Protein AF-A0A7S3PSF2-F1 (afdb_monomer_lite)

Sequence (111 aa):
MSGPARTLSRHVTADGRNSLKSHLFGARQEPIARTWAAKILKKETYPLIALMGGAVGLVGWFSMRHLTTSPDVQINKLQRSKTIRNNHKEGEAWVKSRDSLKNMASYGKAK

Foldseek 3Di:
DDDDDDDDPADQDPVRDPPPCCVVVNDPDPPPVVVCCVVCVDPVCVVVCCVVVVVVVVVVVVVVCCQVLPPVHDPDPVQVPDPDDPDPPSVVVSVCVVCVVVCVVVVVVPD

Structure (mmCIF, N/CA/C/O backbone):
data_AF-A0A7S3PSF2-F1
#
_entry.id   AF-A0A7S3PSF2-F1
#
loop_
_atom_site.group_PDB
_atom_site.id
_atom_site.type_symbol
_atom_site.label_atom_id
_atom_site.label_alt_id
_atom_site.label_comp_id
_atom_site.label_asym_id
_atom_site.label_entity_id
_atom_site.label_seq_id
_atom_site.pdbx_PDB_ins_code
_atom_site.Cartn_x
_atom_site.Cartn_y
_atom_site.Cartn_z
_atom_site.occupancy
_atom_site.B_iso_or_equiv
_atom_site.auth_seq_id
_atom_site.auth_comp_id
_atom_site.auth_asym_id
_atom_site.auth_atom_id
_atom_site.pdbx_PDB_model_num
ATOM 1 N N . MET A 1 1 ? -34.979 39.873 54.720 1.00 45.22 1 MET A N 1
ATOM 2 C CA . MET A 1 1 ? -35.795 38.932 53.921 1.00 45.22 1 MET A CA 1
ATOM 3 C C . MET A 1 1 ? -34.949 38.466 52.743 1.00 45.22 1 MET A C 1
ATOM 5 O O . MET A 1 1 ? -34.646 39.277 51.881 1.00 45.22 1 MET A O 1
ATOM 9 N N . SER A 1 2 ? -34.468 37.219 52.766 1.00 51.94 2 SER A N 1
ATOM 10 C CA . SER A 1 2 ? -33.663 36.621 51.687 1.00 51.94 2 SER A CA 1
ATOM 11 C C . SER A 1 2 ? -34.611 35.984 50.666 1.00 51.94 2 SER A C 1
ATOM 13 O O . SER A 1 2 ? -35.455 35.179 51.055 1.00 51.94 2 SER A O 1
ATOM 15 N N . GLY A 1 3 ? -34.547 36.396 49.398 1.00 59.84 3 GLY A N 1
ATOM 16 C CA . GLY A 1 3 ? -35.403 35.848 48.338 1.00 59.84 3 GLY A CA 1
ATOM 17 C C . GLY A 1 3 ? -35.026 34.405 47.961 1.00 59.84 3 GLY A C 1
ATOM 18 O O . GLY A 1 3 ? -33.893 33.990 48.208 1.00 59.84 3 GLY A O 1
ATOM 19 N N . PRO A 1 4 ? -35.942 33.624 47.355 1.00 58.91 4 PRO A N 1
ATOM 20 C CA . PRO A 1 4 ? -35.670 32.234 46.998 1.00 58.91 4 PRO A CA 1
ATOM 21 C C . PRO A 1 4 ? -34.575 32.127 45.926 1.00 58.91 4 PRO A C 1
ATOM 23 O O . PRO A 1 4 ? -34.522 32.916 44.977 1.00 58.91 4 PRO A O 1
ATOM 26 N N . ALA A 1 5 ? -33.699 31.130 46.082 1.00 62.31 5 ALA A N 1
ATOM 27 C CA . ALA A 1 5 ? -32.618 30.840 45.148 1.00 62.31 5 ALA A CA 1
ATOM 28 C C . ALA A 1 5 ? -33.187 30.532 43.753 1.00 62.31 5 ALA A C 1
ATOM 30 O O . ALA A 1 5 ? -33.998 29.622 43.582 1.00 62.31 5 ALA A O 1
ATOM 31 N N . ARG A 1 6 ? -32.773 31.305 42.743 1.00 57.09 6 ARG A N 1
ATOM 32 C CA . ARG A 1 6 ? -33.206 31.107 41.354 1.00 57.09 6 ARG A CA 1
ATOM 33 C C . ARG A 1 6 ? -32.662 29.776 40.834 1.00 57.09 6 ARG A C 1
ATOM 35 O O . ARG A 1 6 ? -31.449 29.593 40.762 1.00 57.09 6 ARG A O 1
ATOM 42 N N . THR A 1 7 ? -33.550 28.871 40.436 1.00 55.88 7 THR A N 1
ATOM 43 C CA . THR A 1 7 ? -33.195 27.617 39.764 1.00 55.88 7 THR A CA 1
ATOM 44 C C . THR A 1 7 ? -32.475 27.924 38.448 1.00 55.88 7 THR A C 1
ATOM 46 O O . THR A 1 7 ? -33.017 28.597 37.570 1.00 55.88 7 THR A O 1
ATOM 49 N N . LEU A 1 8 ? -31.229 27.465 38.311 1.00 56.47 8 LEU A N 1
ATOM 50 C CA . LEU A 1 8 ? -30.416 27.670 37.111 1.00 56.47 8 LEU A CA 1
ATOM 51 C C . LEU A 1 8 ? -30.970 26.823 35.955 1.00 56.47 8 LEU A C 1
ATOM 53 O O . LEU A 1 8 ? -30.815 25.609 35.935 1.00 56.47 8 LEU A O 1
ATOM 57 N N . SER A 1 9 ? -31.571 27.468 34.954 1.00 56.16 9 SER A N 1
ATOM 58 C CA . SER A 1 9 ? -32.121 26.830 33.744 1.00 56.16 9 SER A CA 1
ATOM 59 C C . SER A 1 9 ? -31.066 26.308 32.757 1.00 56.16 9 SER A C 1
ATOM 61 O O . SER A 1 9 ? -31.382 25.984 31.615 1.00 56.16 9 SER A O 1
ATOM 63 N N . ARG A 1 10 ? -29.788 26.283 33.150 1.00 51.78 10 ARG A N 1
ATOM 64 C CA . ARG A 1 10 ? -28.657 26.069 32.245 1.00 51.78 10 ARG A CA 1
ATOM 65 C C . ARG A 1 10 ? -27.738 25.024 32.851 1.00 51.78 10 ARG A C 1
ATOM 67 O O . ARG A 1 10 ? -27.164 25.252 33.911 1.00 51.78 10 ARG A O 1
ATOM 74 N N . HIS A 1 11 ? -27.613 23.888 32.172 1.00 55.31 11 HIS A N 1
ATOM 75 C CA . HIS A 1 11 ? -26.658 22.842 32.516 1.00 55.31 11 HIS A CA 1
ATOM 76 C C . HIS A 1 11 ? -25.241 23.405 32.308 1.00 55.31 11 HIS A C 1
ATOM 78 O O . HIS A 1 11 ? -24.723 23.437 31.192 1.00 55.31 11 HIS A O 1
ATOM 84 N N . VAL A 1 12 ? -24.639 23.931 33.374 1.00 56.91 12 VAL A N 1
ATOM 85 C CA . VAL A 1 12 ? -23.258 24.417 33.358 1.00 56.91 12 VAL A CA 1
ATOM 86 C C . VAL A 1 12 ? -22.354 23.190 33.235 1.00 56.91 12 VAL A C 1
ATOM 88 O O . VAL A 1 12 ? -22.389 22.295 34.075 1.00 56.91 12 VAL A O 1
ATOM 91 N N . THR A 1 13 ? -21.591 23.102 32.145 1.00 62.41 13 THR A N 1
ATOM 92 C CA . THR A 1 13 ? -20.561 22.059 31.984 1.00 62.41 13 THR A CA 1
ATOM 93 C C . THR A 1 13 ? -19.445 22.292 33.011 1.00 62.41 13 THR A C 1
ATOM 95 O O . THR A 1 13 ? -19.244 23.433 33.421 1.00 62.41 13 THR A O 1
ATOM 98 N N . ALA A 1 14 ? -18.720 21.243 33.421 1.00 58.56 14 ALA A N 1
ATOM 99 C CA . ALA A 1 14 ? -17.726 21.267 34.509 1.00 58.56 14 ALA A CA 1
ATOM 100 C C . ALA A 1 14 ? -16.676 22.404 34.432 1.00 58.56 14 ALA A C 1
ATOM 102 O O . ALA A 1 14 ? -16.155 22.821 35.460 1.00 58.56 14 ALA A O 1
ATOM 103 N N . ASP A 1 15 ? -16.435 22.962 33.242 1.00 60.44 15 ASP A N 1
ATOM 104 C CA . ASP A 1 15 ? -15.528 24.093 32.999 1.00 60.44 15 ASP A CA 1
ATOM 105 C C . ASP A 1 15 ? -16.155 25.491 33.213 1.00 60.44 15 ASP A C 1
ATOM 107 O O . ASP A 1 15 ? -15.561 26.512 32.864 1.00 60.44 15 ASP A O 1
ATOM 111 N N . GLY A 1 16 ? -17.387 25.586 33.721 1.00 62.22 16 GLY A N 1
ATOM 112 C CA . GLY A 1 16 ? -18.024 26.858 34.097 1.00 62.22 16 GLY A CA 1
ATOM 113 C C . GLY A 1 16 ? -18.437 27.776 32.936 1.00 62.22 16 GLY A C 1
ATOM 114 O O . GLY A 1 16 ? -18.998 28.848 33.164 1.00 62.22 16 GLY A O 1
ATOM 115 N N . ARG A 1 17 ? -18.203 27.386 31.676 1.00 58.09 17 ARG A N 1
ATOM 116 C CA . ARG A 1 17 ? -18.564 28.173 30.487 1.00 58.09 17 ARG A CA 1
ATOM 117 C C . ARG A 1 17 ? -19.794 27.591 29.794 1.00 58.09 17 ARG A C 1
ATOM 119 O O . ARG A 1 17 ? -19.763 26.476 29.281 1.00 58.09 17 ARG A O 1
ATOM 126 N N . ASN A 1 18 ? -20.858 28.392 29.701 1.00 55.72 18 ASN A N 1
ATOM 127 C CA . ASN A 1 18 ? -22.012 28.120 28.838 1.00 55.72 18 ASN A CA 1
ATOM 128 C C . ASN A 1 18 ? -21.604 28.298 27.368 1.00 55.72 18 ASN A C 1
ATOM 130 O O . ASN A 1 18 ? -21.852 29.337 26.758 1.00 55.72 18 ASN A O 1
ATOM 134 N N . SER A 1 19 ? -20.927 27.305 26.796 1.00 63.75 19 SER A N 1
ATOM 135 C CA . SER A 1 19 ? -20.603 27.317 25.374 1.00 63.75 19 SER A CA 1
ATOM 136 C C . SER A 1 19 ? -21.876 27.050 24.571 1.00 63.75 19 SER A C 1
ATOM 138 O O . SER A 1 19 ? -22.278 25.908 24.375 1.00 63.75 19 SER A O 1
ATOM 140 N N . LEU A 1 20 ? -22.504 28.109 24.051 1.00 62.22 20 LEU A N 1
ATOM 141 C CA . LEU A 1 20 ? -23.587 28.012 23.057 1.00 62.22 20 LEU A CA 1
ATOM 142 C C . LEU A 1 20 ? -23.214 27.067 21.901 1.00 62.22 20 LEU A C 1
ATOM 144 O O . LEU A 1 20 ? -24.070 26.396 21.337 1.00 62.22 20 LEU A O 1
ATOM 148 N N . LYS A 1 21 ? -21.915 26.968 21.595 1.00 58.09 21 LYS A N 1
ATOM 149 C CA . LYS A 1 21 ? -21.362 26.091 20.567 1.00 58.09 21 LYS A CA 1
ATOM 150 C C . LYS A 1 21 ? -21.519 24.600 20.897 1.00 58.09 21 LYS A C 1
ATOM 152 O O . LYS A 1 21 ? -21.786 23.835 19.984 1.00 58.09 21 LYS A O 1
ATOM 157 N N . SER A 1 22 ? -21.380 24.166 22.153 1.00 64.31 22 SER A N 1
ATOM 158 C CA . SER A 1 22 ? -21.601 22.750 22.505 1.00 64.31 22 SER A CA 1
ATOM 159 C C . SER A 1 22 ? -23.085 22.385 22.562 1.00 64.31 22 SER A C 1
ATOM 161 O O . SER A 1 22 ? -23.435 21.237 22.315 1.00 64.31 22 SER A O 1
ATOM 163 N N . HIS A 1 23 ? -23.962 23.355 22.837 1.00 65.19 23 HIS A N 1
ATOM 164 C CA . HIS A 1 23 ? -25.409 23.155 22.769 1.00 65.19 23 HIS A CA 1
ATOM 165 C C . HIS A 1 23 ? -25.924 23.111 21.320 1.00 65.19 23 HIS A C 1
ATOM 167 O O . HIS A 1 23 ? -26.708 22.233 20.982 1.00 65.19 23 HIS A O 1
ATOM 173 N N . LEU A 1 24 ? -25.446 24.016 20.455 1.00 69.00 24 LEU A N 1
ATOM 174 C CA . LEU A 1 24 ? -25.861 24.103 19.048 1.00 69.00 24 LEU A CA 1
ATOM 175 C C . LEU A 1 24 ? -25.226 23.030 18.152 1.00 69.00 24 LEU A C 1
ATOM 177 O O . LEU A 1 24 ? -25.873 22.563 17.222 1.00 69.00 24 LEU A O 1
ATOM 181 N N . PHE A 1 25 ? -23.970 22.647 18.403 1.00 73.00 25 PHE A N 1
ATOM 182 C CA . PHE A 1 25 ? -23.226 21.704 17.553 1.00 73.00 25 PHE A CA 1
ATOM 183 C C . PHE A 1 25 ? -22.941 20.354 18.229 1.00 73.00 25 PHE A C 1
ATOM 185 O O . PHE A 1 25 ? -22.248 19.516 17.654 1.00 73.00 25 PHE A O 1
ATOM 192 N N . GLY A 1 26 ? -23.472 20.133 19.435 1.0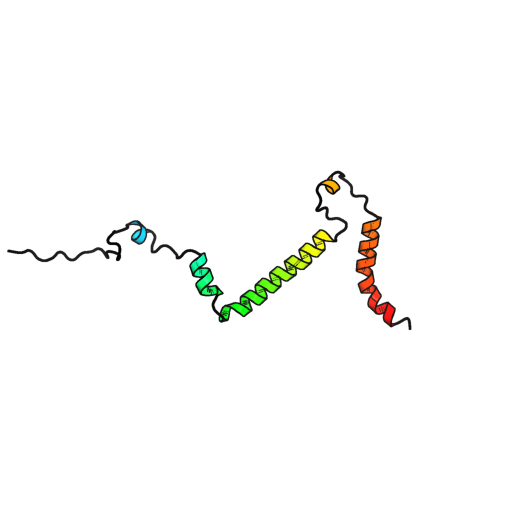0 66.62 26 GLY A N 1
ATOM 193 C CA . GLY A 1 26 ? -23.231 18.926 20.222 1.00 66.62 26 GLY A CA 1
ATOM 194 C C . GLY A 1 26 ? -21.811 18.838 20.796 1.00 66.62 26 GLY A C 1
ATOM 195 O O . GLY A 1 26 ? -20.964 19.720 20.612 1.00 66.62 26 GLY A O 1
ATOM 196 N N . ALA A 1 27 ? -21.542 17.751 21.524 1.00 65.94 27 ALA A N 1
ATOM 197 C CA . ALA A 1 27 ? -20.188 17.425 21.959 1.00 65.94 27 ALA A CA 1
ATOM 198 C C . ALA A 1 27 ? -19.271 17.299 20.730 1.00 65.94 27 ALA A C 1
ATOM 200 O O . ALA A 1 27 ? -19.666 16.726 19.712 1.00 65.94 27 ALA A O 1
ATOM 201 N N . ARG A 1 28 ? -18.037 17.820 20.813 1.00 62.53 28 ARG A N 1
ATOM 202 C CA . ARG A 1 28 ? -17.034 17.559 19.772 1.00 62.53 28 ARG A CA 1
ATOM 203 C C . ARG A 1 28 ? -16.894 16.045 19.644 1.00 62.53 28 ARG A C 1
ATOM 205 O O . ARG A 1 28 ? -16.544 15.392 20.621 1.00 62.53 28 ARG A O 1
ATOM 212 N N . GLN A 1 29 ? -17.161 15.516 18.452 1.00 64.00 29 GLN A N 1
ATOM 213 C CA . GLN A 1 29 ? -16.811 14.143 18.103 1.00 64.00 29 GLN A CA 1
ATOM 214 C C . GLN A 1 29 ? -15.341 13.940 18.494 1.00 64.00 29 GLN A C 1
ATOM 216 O O . GLN A 1 29 ? -14.491 14.752 18.109 1.00 64.00 29 GLN A O 1
ATOM 221 N N . GLU A 1 30 ? -15.056 12.929 19.320 1.00 66.38 30 GLU A N 1
ATOM 222 C CA . GLU A 1 30 ? -13.687 12.605 19.732 1.00 66.38 30 GLU A CA 1
ATOM 223 C C . GLU A 1 30 ? -12.789 12.547 18.487 1.00 66.38 30 GLU A C 1
ATOM 225 O O . GLU A 1 30 ? -13.237 12.072 17.434 1.00 66.38 30 GLU A O 1
ATOM 230 N N . PRO A 1 31 ? -11.535 13.030 18.563 1.00 78.31 31 PRO A N 1
ATOM 231 C CA . PRO A 1 31 ? -10.655 13.041 17.406 1.00 78.31 31 PRO A CA 1
ATOM 232 C C . PRO A 1 31 ? -10.602 11.640 16.803 1.00 78.31 31 PRO A C 1
ATOM 234 O O . PRO A 1 31 ? -10.513 10.646 17.528 1.00 78.31 31 PRO A O 1
ATOM 237 N N . ILE A 1 32 ? -10.663 11.562 15.472 1.00 72.06 32 ILE A N 1
ATOM 238 C CA . ILE A 1 32 ? -10.738 10.295 14.729 1.00 72.06 32 ILE A CA 1
ATOM 239 C C . ILE A 1 32 ? -9.651 9.326 15.207 1.00 72.06 32 ILE A C 1
ATOM 241 O O . ILE A 1 32 ? -9.925 8.149 15.375 1.00 72.06 32 ILE A O 1
ATOM 245 N N . ALA A 1 33 ? -8.463 9.829 15.552 1.00 74.94 33 ALA A N 1
ATOM 246 C CA . ALA A 1 33 ? -7.374 9.043 16.129 1.00 74.94 33 ALA A CA 1
ATOM 247 C C . ALA A 1 33 ? -7.740 8.310 17.438 1.00 74.94 33 ALA A C 1
ATOM 249 O O . ALA A 1 33 ? -7.381 7.147 17.609 1.00 74.94 33 ALA A O 1
ATOM 250 N N . ARG A 1 34 ? -8.482 8.952 18.353 1.00 75.56 34 ARG A N 1
ATOM 251 C CA . ARG A 1 34 ? -8.937 8.336 19.611 1.00 75.56 34 ARG A CA 1
ATOM 252 C C . ARG A 1 34 ? -9.998 7.269 19.373 1.00 75.56 34 ARG A C 1
ATOM 254 O O . ARG A 1 34 ? -9.931 6.199 19.975 1.00 75.56 34 ARG A O 1
ATOM 261 N N . THR A 1 35 ? -10.951 7.533 18.479 1.00 73.06 35 THR A N 1
ATOM 262 C CA . THR A 1 35 ? -11.994 6.552 18.134 1.00 73.06 35 THR A CA 1
ATOM 263 C C . THR A 1 35 ? -11.421 5.365 17.359 1.00 73.06 35 THR A C 1
ATOM 265 O O . THR A 1 35 ? -11.835 4.231 17.599 1.00 73.06 35 THR A O 1
ATOM 268 N N . TRP A 1 36 ? -10.425 5.603 16.500 1.00 75.44 36 TRP A N 1
ATOM 269 C CA . TRP A 1 36 ? -9.656 4.565 15.816 1.00 75.44 36 TRP A CA 1
ATOM 270 C C . TRP A 1 36 ? -8.908 3.689 16.816 1.00 75.44 36 TRP A C 1
ATOM 272 O O . TRP A 1 36 ? -9.154 2.489 16.859 1.00 75.44 36 TRP A O 1
ATOM 282 N N . ALA A 1 37 ? -8.065 4.278 17.671 1.00 76.19 37 ALA A N 1
ATOM 283 C CA . ALA A 1 37 ? -7.279 3.532 18.652 1.00 76.19 37 ALA A CA 1
ATOM 284 C C . ALA A 1 37 ? -8.172 2.673 19.563 1.00 76.19 37 ALA A C 1
ATOM 286 O O . ALA A 1 37 ? -7.926 1.480 19.719 1.00 76.19 37 ALA A O 1
ATOM 287 N N . ALA A 1 38 ? -9.271 3.235 20.076 1.00 76.56 38 ALA A N 1
ATOM 288 C CA . ALA A 1 38 ? -10.192 2.518 20.957 1.00 76.56 38 ALA A CA 1
ATOM 289 C C . ALA A 1 38 ? -10.935 1.347 20.282 1.00 76.56 38 ALA A C 1
ATOM 291 O O . ALA A 1 38 ? -11.361 0.420 20.970 1.00 76.56 38 ALA A O 1
ATOM 292 N N . LYS A 1 39 ? -11.130 1.375 18.955 1.00 75.25 39 LYS A N 1
ATOM 293 C CA . LYS A 1 39 ? -11.851 0.324 18.209 1.00 75.25 39 LYS A CA 1
ATOM 294 C C . LYS A 1 39 ? -10.925 -0.696 17.547 1.00 75.25 39 LYS A C 1
ATOM 296 O O . LYS A 1 39 ? -11.292 -1.862 17.425 1.00 75.25 39 LYS A O 1
ATOM 301 N N . ILE A 1 40 ? -9.732 -0.278 17.139 1.00 75.44 40 ILE A N 1
ATOM 302 C CA . ILE A 1 40 ? -8.787 -1.102 16.374 1.00 75.44 40 ILE A CA 1
ATOM 303 C C . ILE A 1 40 ? -7.817 -1.862 17.264 1.00 75.44 40 ILE A C 1
ATOM 305 O O . ILE A 1 40 ? -7.427 -2.970 16.915 1.00 75.44 40 ILE A O 1
ATOM 309 N N . LEU A 1 41 ? -7.507 -1.338 18.451 1.00 80.31 41 LEU A N 1
ATOM 310 C CA . LEU A 1 41 ? -6.711 -2.061 19.447 1.00 80.31 41 LEU A CA 1
ATOM 311 C C . LEU A 1 41 ? -7.519 -3.146 20.182 1.00 80.31 41 LEU A C 1
ATOM 313 O O . LEU A 1 41 ? -6.987 -3.837 21.050 1.00 80.31 41 LEU A O 1
ATOM 317 N N . LYS A 1 42 ? -8.804 -3.323 19.848 1.00 86.12 42 LYS A N 1
ATOM 318 C CA . LYS A 1 42 ? -9.605 -4.440 20.356 1.00 86.12 42 LYS A CA 1
ATOM 319 C C . LYS A 1 42 ? -9.179 -5.733 19.664 1.00 86.12 42 LYS A C 1
ATOM 321 O O . LYS A 1 42 ? -9.109 -5.793 18.439 1.00 86.12 42 LYS A O 1
ATOM 326 N N . LYS A 1 43 ? -8.974 -6.790 20.456 1.00 87.06 43 LYS A N 1
ATOM 327 C CA . LYS A 1 43 ? -8.546 -8.115 19.968 1.00 87.06 43 LYS A CA 1
ATOM 328 C C . LYS A 1 43 ? -9.495 -8.705 18.920 1.00 87.06 43 LYS A C 1
ATOM 330 O O . LYS A 1 43 ? -9.048 -9.361 17.989 1.00 87.06 43 LYS A O 1
ATOM 335 N N . GLU A 1 44 ? -10.788 -8.426 19.049 1.00 90.50 44 GLU A N 1
ATOM 336 C CA . GLU A 1 44 ? -11.843 -8.863 18.122 1.00 90.50 44 GLU A CA 1
ATOM 337 C C . GLU A 1 44 ? -11.639 -8.331 16.694 1.00 90.50 44 GLU A C 1
ATOM 339 O O . GLU A 1 44 ? -12.050 -8.963 15.724 1.00 90.50 44 GLU A O 1
ATOM 344 N N . THR A 1 45 ? -10.960 -7.191 16.547 1.00 88.69 45 THR A N 1
ATOM 345 C CA . THR A 1 45 ? -10.750 -6.519 15.260 1.00 88.69 45 THR A CA 1
ATOM 346 C C . THR A 1 45 ? -9.481 -7.008 14.546 1.00 88.69 45 THR A C 1
ATOM 348 O O . THR A 1 45 ? -9.333 -6.803 13.341 1.00 88.69 45 THR A O 1
ATOM 351 N N . TYR A 1 46 ? -8.568 -7.694 15.243 1.00 90.31 46 TYR A N 1
ATOM 352 C CA . TYR A 1 46 ? -7.318 -8.209 14.669 1.00 90.31 46 TYR A CA 1
ATOM 353 C C . TYR A 1 46 ? -7.505 -9.127 13.452 1.00 90.31 46 TYR A C 1
ATOM 355 O O . TYR A 1 46 ? -6.815 -8.891 12.459 1.00 90.31 46 TYR A O 1
ATOM 363 N N . PRO A 1 47 ? -8.424 -10.115 13.439 1.00 93.00 47 PRO A N 1
ATOM 364 C CA . PRO A 1 47 ? -8.627 -10.944 12.250 1.00 93.00 47 PRO A CA 1
ATOM 365 C C . PRO A 1 47 ? -9.149 -10.140 11.049 1.00 93.00 47 PRO A C 1
ATOM 367 O O . PRO A 1 47 ? -8.714 -10.372 9.923 1.00 93.00 47 PRO A O 1
ATOM 370 N N . LEU A 1 48 ? -10.018 -9.149 11.275 1.00 90.50 48 LEU A N 1
ATOM 371 C CA . LEU A 1 48 ? -10.533 -8.283 10.207 1.00 90.50 48 LEU A CA 1
ATOM 372 C C . LEU A 1 48 ? -9.414 -7.437 9.587 1.00 90.50 48 LEU A C 1
ATOM 374 O O . LEU A 1 48 ? -9.312 -7.329 8.365 1.00 90.50 48 LEU A O 1
ATOM 378 N N . ILE A 1 49 ? -8.543 -6.874 10.425 1.00 90.12 49 ILE A N 1
ATOM 379 C CA . ILE A 1 49 ? -7.401 -6.070 9.974 1.00 90.12 49 ILE A CA 1
ATOM 380 C C . ILE A 1 49 ? -6.361 -6.945 9.283 1.00 90.12 49 ILE A C 1
ATOM 382 O O . ILE A 1 49 ? -5.805 -6.526 8.274 1.00 90.12 49 ILE A O 1
ATOM 386 N N . ALA A 1 50 ? -6.113 -8.156 9.784 1.00 93.25 50 ALA A N 1
ATOM 387 C CA . ALA A 1 50 ? -5.182 -9.088 9.162 1.00 93.25 50 ALA A CA 1
ATOM 388 C C . ALA A 1 50 ? -5.626 -9.455 7.740 1.00 93.25 50 ALA A C 1
ATOM 390 O O . ALA A 1 50 ? -4.814 -9.415 6.819 1.00 93.25 50 ALA A O 1
ATOM 391 N N . LEU A 1 51 ? -6.916 -9.741 7.537 1.00 95.50 51 LEU A N 1
ATOM 392 C CA . LEU A 1 51 ? -7.457 -10.045 6.210 1.00 95.50 51 LEU A CA 1
ATOM 393 C C . LEU A 1 51 ? -7.428 -8.827 5.284 1.00 95.50 51 LEU A C 1
ATOM 395 O O . LEU A 1 51 ? -6.967 -8.933 4.150 1.00 95.50 51 LEU A O 1
ATOM 399 N N . MET A 1 52 ? -7.863 -7.660 5.763 1.00 94.94 52 MET A N 1
ATOM 400 C CA . MET A 1 52 ? -7.863 -6.436 4.957 1.00 94.94 52 MET A CA 1
ATOM 401 C C . MET A 1 52 ? -6.450 -5.970 4.608 1.00 94.94 52 MET A C 1
ATOM 403 O O . MET A 1 52 ? -6.156 -5.687 3.448 1.00 94.94 52 MET A O 1
ATOM 407 N N . GLY A 1 53 ? -5.560 -5.920 5.596 1.00 94.44 53 GLY A N 1
ATOM 408 C CA . GLY A 1 53 ? -4.154 -5.585 5.406 1.00 94.44 53 GLY A CA 1
ATOM 409 C C . GLY A 1 53 ? -3.444 -6.607 4.524 1.00 94.44 53 GLY A C 1
ATOM 410 O O . GLY A 1 53 ? -2.673 -6.219 3.653 1.00 94.44 53 GLY A O 1
ATOM 411 N N . GLY A 1 54 ? -3.762 -7.894 4.679 1.00 97.06 54 GLY A N 1
ATOM 412 C CA . GLY A 1 54 ? -3.277 -8.960 3.809 1.00 97.06 54 GLY A CA 1
ATOM 413 C C . GLY A 1 54 ? -3.717 -8.765 2.361 1.00 97.06 54 GLY A C 1
ATOM 414 O O . GLY A 1 54 ? -2.876 -8.779 1.469 1.00 97.06 54 GLY A O 1
ATOM 415 N N . ALA A 1 55 ? -5.003 -8.507 2.115 1.00 96.19 55 ALA A N 1
ATOM 416 C CA . ALA A 1 55 ? -5.531 -8.280 0.772 1.00 96.19 55 ALA A CA 1
ATOM 417 C C . ALA A 1 55 ? -4.908 -7.042 0.109 1.00 96.19 55 ALA A C 1
ATOM 419 O O . ALA A 1 55 ? -4.408 -7.121 -1.013 1.00 96.19 55 ALA A O 1
ATOM 420 N N . VAL A 1 56 ? -4.881 -5.909 0.817 1.00 97.06 56 VAL A N 1
ATOM 421 C CA . VAL A 1 56 ? -4.302 -4.656 0.308 1.00 97.06 56 VAL A CA 1
ATOM 422 C C . VAL A 1 56 ? -2.794 -4.791 0.105 1.00 97.06 56 VAL A C 1
ATOM 424 O O . VAL A 1 56 ? -2.270 -4.361 -0.922 1.00 97.06 56 VAL A O 1
ATOM 427 N N . GLY A 1 57 ? -2.093 -5.424 1.045 1.00 97.25 57 GLY A N 1
ATOM 428 C CA . GLY A 1 57 ? -0.658 -5.674 0.953 1.00 97.25 57 GLY A CA 1
ATOM 429 C C . GLY A 1 57 ? -0.309 -6.590 -0.214 1.00 97.25 57 GLY A C 1
ATOM 430 O O . GLY A 1 57 ? 0.625 -6.309 -0.961 1.00 97.25 57 GLY A O 1
ATOM 431 N N . LEU A 1 58 ? -1.094 -7.645 -0.427 1.00 96.94 58 LEU A N 1
ATOM 432 C CA . LEU A 1 58 ? -0.892 -8.598 -1.511 1.00 96.94 58 LEU A CA 1
ATOM 433 C C . LEU A 1 58 ? -1.161 -7.951 -2.875 1.00 96.94 58 LEU A C 1
ATOM 435 O O . LEU A 1 58 ? -0.318 -8.040 -3.766 1.00 96.94 58 LEU A O 1
ATOM 439 N N . VAL A 1 59 ? -2.268 -7.218 -3.025 1.00 96.44 59 VAL A N 1
ATOM 440 C CA . VAL A 1 59 ? -2.554 -6.446 -4.247 1.00 96.44 59 VAL A CA 1
ATOM 441 C C . VAL A 1 59 ? -1.464 -5.407 -4.511 1.00 96.44 59 VAL A C 1
ATOM 443 O O . VAL A 1 59 ? -0.979 -5.299 -5.638 1.00 96.44 59 VAL A O 1
ATOM 446 N N . GLY A 1 60 ? -1.027 -4.680 -3.481 1.00 97.25 60 GLY A N 1
ATOM 447 C CA . GLY A 1 60 ? 0.061 -3.711 -3.586 1.00 97.25 60 GLY A CA 1
ATOM 448 C C . GLY A 1 60 ? 1.378 -4.356 -4.017 1.00 97.25 60 GLY A C 1
ATOM 449 O O . GLY A 1 60 ? 2.047 -3.845 -4.912 1.00 97.25 60 GLY A O 1
ATOM 450 N N . TRP A 1 61 ? 1.723 -5.512 -3.448 1.00 96.19 61 TRP A N 1
ATOM 451 C CA . TRP A 1 61 ? 2.936 -6.253 -3.792 1.00 96.19 61 TRP A CA 1
ATOM 452 C C . TRP A 1 61 ? 2.936 -6.730 -5.244 1.00 96.19 61 TRP A C 1
ATOM 454 O O . TRP A 1 61 ? 3.911 -6.512 -5.967 1.00 96.19 61 TRP A O 1
ATOM 464 N N . PHE A 1 62 ? 1.838 -7.341 -5.697 1.00 94.38 62 PHE A N 1
ATOM 465 C CA . PHE A 1 62 ? 1.711 -7.790 -7.083 1.00 94.38 62 PHE A CA 1
ATOM 466 C C . PHE A 1 62 ? 1.706 -6.617 -8.065 1.00 94.38 62 PHE A C 1
ATOM 468 O O . PHE A 1 62 ? 2.396 -6.679 -9.082 1.00 94.38 62 PHE A O 1
ATOM 475 N N . SER A 1 63 ? 1.009 -5.528 -7.737 1.00 94.69 63 SER A N 1
ATOM 476 C CA . SER A 1 63 ? 1.009 -4.301 -8.537 1.00 94.69 63 SER A CA 1
ATOM 477 C C . SER A 1 63 ? 2.415 -3.704 -8.653 1.00 94.69 63 SER A C 1
ATOM 479 O O . SER A 1 63 ? 2.898 -3.448 -9.755 1.00 94.69 63 SER A O 1
ATOM 481 N N . MET A 1 64 ? 3.138 -3.581 -7.538 1.00 94.38 64 MET A N 1
ATOM 482 C CA . MET A 1 64 ? 4.503 -3.051 -7.519 1.00 94.38 64 MET A CA 1
ATOM 483 C C . MET A 1 64 ? 5.475 -3.929 -8.316 1.00 94.38 64 MET A C 1
ATOM 485 O O . MET A 1 64 ? 6.261 -3.422 -9.121 1.00 94.38 64 MET A O 1
ATOM 489 N N . ARG A 1 65 ? 5.400 -5.256 -8.152 1.00 90.88 65 ARG A N 1
ATOM 490 C CA . ARG A 1 65 ? 6.166 -6.221 -8.959 1.00 90.88 65 ARG A CA 1
ATOM 491 C C . ARG A 1 65 ? 5.863 -6.051 -10.444 1.00 90.88 65 ARG A C 1
ATOM 493 O O . ARG A 1 65 ? 6.790 -6.011 -11.246 1.00 90.88 65 ARG A O 1
ATOM 500 N N . HIS A 1 66 ? 4.594 -5.918 -10.815 1.00 88.69 66 HIS A N 1
ATOM 501 C CA . HIS A 1 66 ? 4.202 -5.757 -12.209 1.00 88.69 66 HIS A CA 1
ATOM 502 C C . HIS A 1 66 ? 4.727 -4.443 -12.803 1.00 88.69 66 HIS A C 1
ATOM 504 O O . HIS A 1 66 ? 5.338 -4.457 -13.868 1.00 88.69 66 HIS A O 1
ATOM 510 N N . LEU A 1 67 ? 4.585 -3.324 -12.091 1.00 89.69 6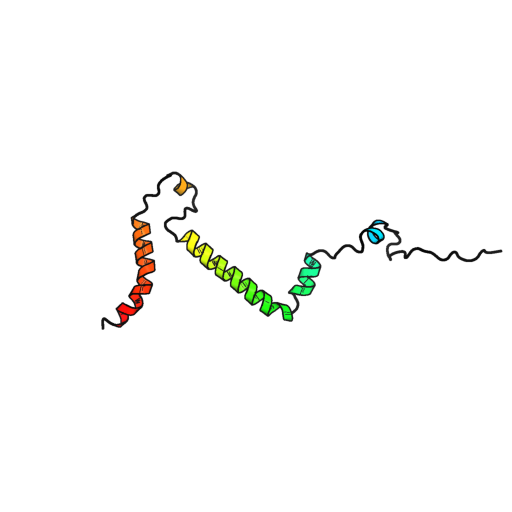7 LEU A N 1
ATOM 511 C CA . LEU A 1 67 ? 5.054 -2.012 -12.547 1.00 89.69 67 LEU A CA 1
ATOM 512 C C . LEU A 1 67 ? 6.578 -1.934 -12.692 1.00 89.69 67 LEU A C 1
ATOM 514 O O . LEU A 1 67 ? 7.073 -1.259 -13.587 1.00 89.69 67 LEU A O 1
ATOM 518 N N . THR A 1 68 ? 7.325 -2.609 -11.818 1.00 87.88 68 THR A N 1
ATOM 519 C CA . THR A 1 68 ? 8.798 -2.564 -11.822 1.00 87.88 68 THR A CA 1
ATOM 520 C C . THR A 1 68 ? 9.443 -3.539 -12.800 1.00 87.88 68 THR A C 1
ATOM 522 O O . THR A 1 68 ? 10.530 -3.259 -13.294 1.00 87.88 68 THR A O 1
ATOM 525 N N . THR A 1 69 ? 8.800 -4.672 -13.090 1.00 84.94 69 THR A N 1
ATOM 526 C CA . THR A 1 69 ? 9.375 -5.732 -13.942 1.00 84.94 69 THR A CA 1
ATOM 527 C C . THR A 1 69 ? 8.845 -5.735 -15.372 1.00 84.94 69 THR A C 1
ATOM 529 O O . THR A 1 69 ? 9.394 -6.441 -16.217 1.00 84.94 69 THR A O 1
ATOM 532 N N . SER A 1 70 ? 7.788 -4.970 -15.666 1.00 85.06 70 SER A N 1
ATOM 533 C CA . SER A 1 70 ? 7.221 -4.925 -17.014 1.00 85.06 70 SER A CA 1
ATOM 534 C C . SER A 1 70 ? 8.105 -4.114 -17.969 1.00 85.06 70 SER A C 1
ATOM 536 O O . SER A 1 70 ? 8.385 -2.942 -17.696 1.00 85.06 70 SER A O 1
ATOM 538 N N . PRO A 1 71 ? 8.470 -4.673 -19.137 1.00 83.38 71 PRO A N 1
ATOM 539 C CA . PRO A 1 71 ? 9.333 -4.031 -20.126 1.00 83.38 71 PRO A CA 1
ATOM 540 C C . PRO A 1 71 ? 8.638 -2.898 -20.890 1.00 83.38 71 PRO A C 1
ATOM 542 O O . PRO A 1 71 ? 9.261 -2.288 -21.752 1.00 83.38 71 PRO A O 1
ATOM 545 N N . ASP A 1 72 ? 7.409 -2.522 -20.525 1.00 79.69 72 ASP A N 1
ATOM 546 C CA . ASP A 1 72 ? 6.664 -1.381 -21.082 1.00 79.69 72 ASP A CA 1
ATOM 547 C C . ASP A 1 72 ? 6.574 -0.195 -20.112 1.00 79.69 72 ASP A C 1
ATOM 549 O O . ASP A 1 72 ? 6.439 0.955 -20.531 1.00 79.69 72 ASP A O 1
ATOM 553 N N . VAL A 1 73 ? 6.735 -0.442 -18.810 1.00 84.00 73 VAL A N 1
ATOM 554 C CA . VAL A 1 73 ? 6.613 0.594 -17.783 1.00 84.00 73 VAL A CA 1
ATOM 555 C C . VAL A 1 73 ? 7.963 1.276 -17.570 1.00 84.00 73 VAL A C 1
ATOM 557 O O . VAL A 1 73 ? 9.000 0.639 -17.393 1.00 84.00 73 VAL A O 1
ATOM 560 N N . GLN A 1 74 ? 7.956 2.607 -17.59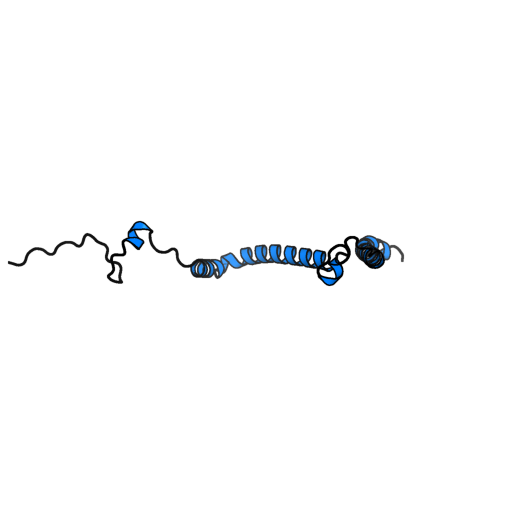5 1.00 83.38 74 GLN A N 1
ATOM 561 C CA . GLN A 1 74 ? 9.155 3.428 -17.446 1.00 83.38 74 GLN A CA 1
ATOM 562 C C . GLN A 1 74 ? 9.076 4.225 -16.148 1.00 83.38 74 GLN A C 1
ATOM 564 O O . GLN A 1 74 ? 8.459 5.292 -16.087 1.00 83.38 74 GLN A O 1
ATOM 569 N N . ILE A 1 75 ? 9.692 3.709 -15.088 1.00 79.50 75 ILE A N 1
ATOM 570 C CA . ILE A 1 75 ? 9.704 4.373 -13.777 1.00 79.50 75 ILE A CA 1
ATOM 571 C C . ILE A 1 75 ? 10.740 5.506 -13.758 1.00 79.50 75 ILE A C 1
ATOM 573 O O . ILE A 1 75 ? 10.480 6.576 -13.207 1.00 79.50 75 ILE A O 1
ATOM 577 N N . ASN A 1 76 ? 11.888 5.313 -14.414 1.00 81.69 76 ASN A N 1
ATOM 578 C CA . ASN A 1 76 ? 12.945 6.315 -14.470 1.00 81.69 76 ASN A CA 1
ATOM 579 C C . ASN A 1 76 ? 12.635 7.396 -15.520 1.00 81.69 76 ASN A C 1
ATOM 581 O O . ASN A 1 76 ? 12.371 7.097 -16.685 1.00 81.69 76 ASN A O 1
ATOM 585 N N . LYS A 1 77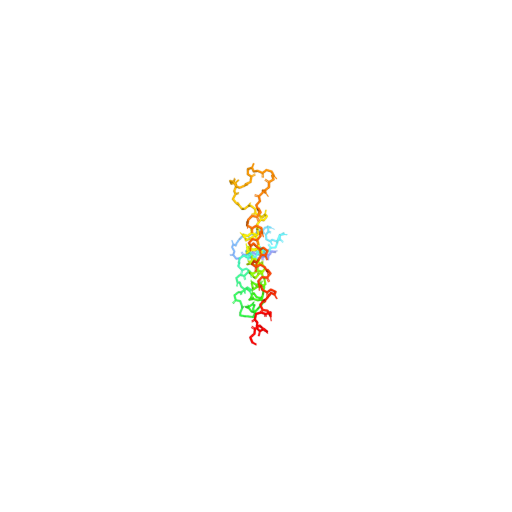 ? 12.724 8.670 -15.118 1.00 80.19 77 LYS A N 1
ATOM 586 C CA . LYS A 1 77 ? 12.498 9.825 -16.000 1.00 80.19 77 LYS A CA 1
ATOM 587 C C . LYS A 1 77 ? 13.466 9.861 -17.188 1.00 80.19 77 LYS A C 1
ATOM 589 O O . LYS A 1 77 ? 13.059 10.278 -18.265 1.00 80.19 77 LYS A O 1
ATOM 594 N N . LEU A 1 78 ? 14.698 9.370 -17.024 1.00 78.81 78 LEU A N 1
ATOM 595 C CA . LEU A 1 78 ? 15.706 9.322 -18.095 1.00 78.81 78 LEU A CA 1
ATOM 596 C C . LEU A 1 78 ? 15.284 8.417 -19.265 1.00 78.81 78 LEU A C 1
ATOM 598 O O . LEU A 1 78 ? 15.629 8.680 -20.414 1.00 78.81 78 LEU A O 1
ATOM 602 N N . GLN A 1 79 ? 14.505 7.369 -18.984 1.00 68.62 79 GLN A N 1
ATOM 603 C CA . GLN A 1 79 ? 14.048 6.412 -19.993 1.00 68.62 79 GLN A CA 1
ATOM 604 C C . GLN A 1 79 ? 12.863 6.949 -20.818 1.00 68.62 79 GLN A C 1
ATOM 606 O O . GLN A 1 79 ? 12.680 6.509 -21.950 1.00 68.62 79 GLN A O 1
ATOM 611 N N . ARG A 1 80 ? 12.145 7.966 -20.306 1.00 75.25 80 ARG A N 1
ATOM 612 C CA . ARG A 1 80 ? 10.969 8.607 -20.937 1.00 75.25 80 ARG A CA 1
ATOM 613 C C . ARG A 1 80 ? 11.297 9.627 -22.026 1.00 75.25 80 ARG A C 1
ATOM 615 O O . ARG A 1 80 ? 10.388 10.225 -22.587 1.00 75.25 80 ARG A O 1
ATOM 622 N N . SER A 1 81 ? 12.579 9.834 -22.326 1.00 69.06 81 SER A N 1
ATOM 623 C CA . SER A 1 81 ? 13.033 10.810 -23.328 1.00 69.06 81 SER A CA 1
ATOM 624 C C . SER A 1 81 ? 12.652 10.421 -24.769 1.00 69.06 81 SER A C 1
ATOM 626 O O . SER A 1 81 ? 12.587 11.273 -25.650 1.00 69.06 81 SER A O 1
ATOM 628 N N . LYS A 1 82 ? 12.355 9.139 -25.027 1.00 67.81 82 LYS A N 1
ATOM 629 C CA . LYS A 1 82 ? 11.938 8.654 -26.350 1.00 67.81 82 LYS A CA 1
ATOM 630 C C . LYS A 1 82 ? 10.439 8.361 -26.373 1.00 67.81 82 LYS A C 1
ATOM 632 O O . LYS A 1 82 ? 9.960 7.548 -25.589 1.00 67.81 82 LYS A O 1
ATOM 637 N N . THR A 1 83 ? 9.728 8.965 -27.325 1.00 68.38 83 THR A N 1
ATOM 638 C CA . THR A 1 83 ? 8.292 8.734 -27.574 1.00 68.38 83 THR A CA 1
ATOM 639 C C . THR A 1 83 ? 7.988 7.281 -27.954 1.00 68.38 83 THR A C 1
ATOM 641 O O . THR A 1 83 ? 6.919 6.776 -27.630 1.00 68.38 83 THR A O 1
ATOM 644 N N . ILE A 1 84 ? 8.938 6.591 -28.601 1.00 70.25 84 ILE A N 1
ATOM 645 C CA . ILE A 1 84 ? 8.831 5.178 -28.991 1.00 70.25 84 ILE A CA 1
ATOM 646 C C . ILE A 1 84 ? 9.947 4.381 -28.304 1.00 70.25 84 ILE A C 1
ATOM 648 O O . ILE A 1 84 ? 11.135 4.695 -28.437 1.00 70.25 84 ILE A O 1
ATOM 652 N N . ARG A 1 85 ? 9.564 3.341 -27.555 1.00 69.94 85 ARG A N 1
ATOM 653 C CA . ARG A 1 85 ? 10.468 2.484 -26.777 1.00 69.94 85 ARG A CA 1
ATOM 654 C C . ARG A 1 85 ? 10.828 1.223 -27.564 1.00 69.94 85 ARG A C 1
ATOM 656 O O . ARG A 1 85 ? 10.087 0.251 -27.567 1.00 69.94 85 ARG A O 1
ATOM 663 N N . ASN A 1 86 ? 12.006 1.222 -28.187 1.00 72.44 86 ASN A N 1
ATOM 664 C CA . ASN A 1 86 ? 12.540 0.066 -28.917 1.00 72.44 86 ASN A CA 1
ATOM 665 C C . ASN A 1 86 ? 13.302 -0.877 -27.974 1.00 72.44 86 ASN A C 1
ATOM 667 O O . ASN A 1 86 ? 14.532 -0.867 -27.943 1.00 72.44 86 ASN A O 1
ATOM 671 N N . ASN A 1 87 ? 12.571 -1.675 -27.193 1.00 76.75 87 ASN A N 1
ATOM 672 C CA . ASN A 1 87 ? 13.134 -2.545 -26.157 1.00 76.75 87 ASN A CA 1
ATOM 673 C C . ASN A 1 87 ? 12.904 -4.043 -26.432 1.00 76.75 87 ASN A C 1
ATOM 675 O O . ASN A 1 87 ? 12.264 -4.754 -25.660 1.00 76.75 87 ASN A O 1
ATOM 679 N N . HIS A 1 88 ? 13.427 -4.521 -27.562 1.00 81.06 88 HIS A N 1
ATOM 680 C CA . HIS A 1 88 ? 13.202 -5.891 -28.038 1.00 81.06 88 HIS A CA 1
ATOM 681 C C . HIS A 1 88 ? 13.861 -6.951 -27.137 1.00 81.06 88 HIS A C 1
ATOM 683 O O . HIS A 1 88 ? 13.238 -7.954 -26.804 1.00 81.06 88 HIS A O 1
ATOM 689 N N . LYS A 1 89 ? 15.095 -6.704 -26.671 1.00 82.25 89 LYS A N 1
ATOM 690 C CA . LYS A 1 89 ? 15.858 -7.676 -25.866 1.00 82.25 89 LYS A CA 1
ATOM 691 C C . LYS A 1 89 ? 15.239 -7.931 -24.487 1.00 82.25 89 LYS A C 1
ATOM 693 O O . LYS A 1 89 ? 15.139 -9.085 -24.075 1.00 82.25 89 LYS A O 1
ATOM 698 N N . GLU A 1 90 ? 14.812 -6.886 -23.773 1.00 80.44 90 GLU A N 1
ATOM 699 C CA . GLU A 1 90 ? 14.151 -7.064 -22.469 1.00 80.44 90 GLU A CA 1
ATOM 700 C C . GLU A 1 90 ? 12.735 -7.635 -22.630 1.00 80.44 90 GLU A C 1
ATOM 702 O O . GLU A 1 90 ? 12.315 -8.450 -21.810 1.00 80.44 90 GLU A O 1
ATOM 707 N N . GLY A 1 91 ? 12.026 -7.279 -23.710 1.00 83.31 91 GLY A N 1
ATOM 708 C CA . GLY A 1 91 ? 10.728 -7.866 -24.051 1.00 83.31 91 GLY A CA 1
ATOM 709 C C . GLY A 1 91 ? 10.805 -9.381 -24.267 1.00 83.31 91 GLY A C 1
ATOM 710 O O . GLY A 1 91 ? 10.048 -10.133 -23.654 1.00 83.31 91 GLY A O 1
ATOM 711 N N . GLU A 1 92 ? 11.769 -9.854 -25.063 1.00 85.06 92 GLU A N 1
ATOM 712 C CA . GLU A 1 92 ? 12.001 -11.290 -25.273 1.00 85.06 92 GLU A CA 1
ATOM 713 C C . GLU A 1 92 ? 12.368 -12.021 -23.976 1.00 85.06 92 GLU A C 1
ATOM 715 O O . GLU A 1 92 ? 11.880 -13.125 -23.722 1.00 85.06 92 GLU A O 1
ATOM 720 N N . ALA A 1 93 ? 13.217 -11.417 -23.139 1.00 85.81 93 ALA A N 1
ATOM 721 C CA . ALA A 1 93 ? 13.604 -11.990 -21.853 1.00 85.81 93 ALA A CA 1
ATOM 722 C C . ALA A 1 93 ? 12.411 -12.093 -20.888 1.00 85.81 93 ALA A C 1
ATOM 724 O O . ALA A 1 93 ? 12.253 -13.106 -20.202 1.00 85.81 93 ALA A O 1
ATOM 725 N N . TRP A 1 94 ? 11.535 -11.086 -20.871 1.00 83.88 94 TRP A N 1
ATOM 726 C CA . TRP A 1 94 ? 10.312 -11.092 -20.071 1.00 83.88 94 TRP A CA 1
ATOM 727 C C . TRP A 1 94 ? 9.328 -12.177 -20.532 1.00 83.88 94 TRP A C 1
ATOM 729 O O . TRP A 1 94 ? 8.812 -12.926 -19.701 1.00 83.88 94 TRP A O 1
ATOM 739 N N . VAL A 1 95 ? 9.131 -12.338 -21.847 1.00 86.06 95 VAL A N 1
ATOM 740 C CA . VAL A 1 95 ? 8.293 -13.409 -22.417 1.00 86.06 95 VAL A CA 1
ATOM 741 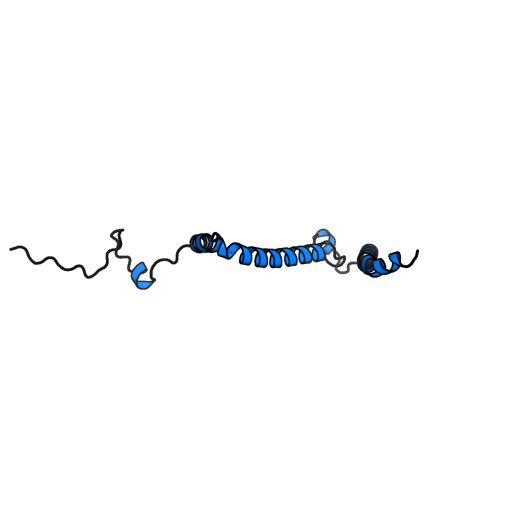C C . VAL A 1 95 ? 8.856 -14.790 -22.074 1.00 86.06 95 VAL A C 1
ATOM 743 O O . VAL A 1 95 ? 8.113 -15.638 -21.581 1.00 86.06 95 VAL A O 1
ATOM 746 N N . LYS A 1 96 ? 10.170 -15.004 -22.234 1.00 86.31 96 LYS A N 1
ATOM 747 C CA . LYS A 1 96 ? 10.842 -16.261 -21.853 1.00 86.31 96 LYS A CA 1
ATOM 748 C C . LYS A 1 96 ? 10.684 -16.566 -20.363 1.00 86.31 96 LYS A C 1
ATOM 750 O O . LYS A 1 96 ? 10.367 -17.696 -20.006 1.00 86.31 96 LYS A O 1
ATOM 755 N N . SER A 1 97 ? 10.858 -15.565 -19.499 1.00 84.19 97 SER A N 1
ATOM 756 C CA . SER A 1 97 ? 10.658 -15.701 -18.051 1.00 84.19 97 SER A CA 1
ATOM 757 C C . SER A 1 97 ? 9.215 -16.088 -17.713 1.00 84.19 97 SER A C 1
ATOM 759 O O . SER A 1 97 ? 8.985 -17.037 -16.964 1.00 84.19 97 SER A O 1
ATOM 761 N N . ARG A 1 98 ? 8.228 -15.443 -18.344 1.00 82.50 98 ARG A N 1
ATOM 762 C CA . ARG A 1 98 ? 6.803 -15.761 -18.173 1.00 82.50 98 ARG A CA 1
ATOM 763 C C . ARG A 1 98 ? 6.452 -17.171 -18.655 1.00 82.50 98 ARG A C 1
ATOM 765 O O . ARG A 1 98 ? 5.707 -17.885 -17.987 1.00 82.50 98 ARG A O 1
ATOM 772 N N . ASP A 1 99 ? 6.961 -17.568 -19.816 1.00 84.06 99 ASP A N 1
ATOM 773 C CA . ASP A 1 99 ? 6.622 -18.850 -20.434 1.00 84.06 99 ASP A CA 1
ATOM 774 C C . ASP A 1 99 ? 7.424 -20.021 -19.834 1.00 84.06 99 ASP A C 1
ATOM 776 O O . ASP A 1 99 ? 6.979 -21.166 -19.907 1.00 84.06 99 ASP A O 1
ATOM 780 N N . SER A 1 100 ? 8.531 -19.751 -19.128 1.00 80.38 100 SER A N 1
ATOM 781 C CA . SER A 1 100 ? 9.285 -20.763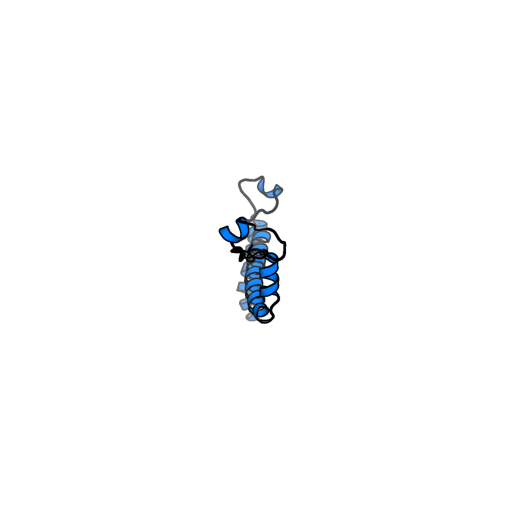 -18.370 1.00 80.38 100 SER A CA 1
ATOM 782 C C . SER A 1 100 ? 8.411 -21.514 -17.357 1.00 80.38 100 SER A C 1
ATOM 784 O O . SER A 1 100 ? 8.506 -22.734 -17.239 1.00 80.38 100 SER A O 1
ATOM 786 N N . LEU A 1 101 ? 7.481 -20.810 -16.705 1.00 73.19 101 LEU A N 1
ATOM 787 C CA . LEU A 1 101 ? 6.540 -21.389 -15.745 1.00 73.19 101 LEU A CA 1
ATOM 788 C C . LEU A 1 101 ? 5.492 -22.283 -16.418 1.00 73.19 101 LEU A C 1
ATOM 790 O O . LEU A 1 101 ? 5.070 -23.278 -15.839 1.00 73.19 101 LEU A O 1
ATOM 794 N N . LYS A 1 102 ? 5.093 -21.971 -17.656 1.00 77.75 102 LYS A N 1
ATOM 795 C CA . LYS A 1 102 ? 4.178 -22.823 -18.435 1.00 77.75 102 LYS A CA 1
ATOM 796 C C . LYS A 1 102 ? 4.876 -24.098 -18.900 1.00 77.75 102 LYS A C 1
ATOM 798 O O . LYS A 1 102 ? 4.275 -25.168 -18.925 1.00 77.75 102 LYS A O 1
ATOM 803 N N . ASN A 1 103 ? 6.162 -23.983 -19.211 1.00 76.06 103 ASN A N 1
ATOM 804 C CA . ASN A 1 103 ? 6.977 -25.087 -19.698 1.00 76.06 103 ASN A CA 1
ATOM 805 C C . ASN A 1 103 ? 7.518 -25.981 -18.566 1.00 76.06 103 ASN A C 1
ATOM 807 O O . ASN A 1 103 ? 8.008 -27.072 -18.849 1.00 76.06 103 ASN A O 1
ATOM 811 N N . MET A 1 104 ? 7.371 -25.591 -17.289 1.00 68.81 104 MET A N 1
ATOM 812 C CA . MET A 1 104 ? 7.778 -26.397 -16.124 1.00 68.81 104 MET A CA 1
ATOM 813 C C . MET A 1 104 ? 7.172 -27.806 -16.115 1.00 68.81 104 MET A C 1
ATOM 815 O O . MET A 1 104 ? 7.874 -28.769 -15.815 1.00 68.81 104 MET A O 1
ATOM 819 N N . ALA A 1 105 ? 5.905 -27.953 -16.511 1.00 71.69 105 ALA A N 1
ATOM 820 C CA . ALA A 1 105 ? 5.242 -29.258 -16.583 1.00 71.69 105 ALA A CA 1
ATOM 821 C C . ALA A 1 105 ? 5.845 -30.189 -17.657 1.00 71.69 105 ALA A C 1
ATOM 823 O O . ALA A 1 105 ? 5.729 -31.409 -17.554 1.00 71.69 105 ALA A O 1
ATOM 824 N N . SER A 1 106 ? 6.508 -29.629 -18.676 1.00 69.19 106 SER A N 1
ATOM 825 C CA . SER A 1 106 ? 7.141 -30.392 -19.757 1.00 69.19 106 SER A CA 1
ATOM 826 C C . SER A 1 106 ? 8.519 -30.933 -19.374 1.00 69.19 106 SER A C 1
ATOM 828 O O . SER A 1 106 ? 8.890 -32.008 -19.841 1.00 69.19 106 SER A O 1
ATOM 830 N N . TYR A 1 107 ? 9.272 -30.239 -18.513 1.00 65.31 107 TYR A N 1
ATOM 831 C CA . TYR A 1 107 ? 10.603 -30.689 -18.082 1.00 65.31 107 TYR A CA 1
ATOM 832 C C . TYR A 1 107 ? 10.555 -31.984 -17.254 1.00 65.31 107 TYR A C 1
ATOM 834 O O . TYR A 1 107 ? 11.510 -32.753 -17.269 1.00 65.31 107 TYR A O 1
ATOM 842 N N . GLY A 1 108 ? 9.434 -32.261 -16.578 1.00 64.62 108 GLY A N 1
ATOM 843 C CA . GLY A 1 108 ? 9.233 -33.492 -15.805 1.00 64.62 108 GLY A CA 1
ATOM 844 C C . GLY A 1 108 ? 8.879 -34.737 -16.629 1.00 64.62 108 GLY A C 1
ATOM 845 O O . GLY A 1 108 ? 8.981 -35.839 -16.105 1.00 64.62 108 GLY A O 1
ATOM 846 N N . LYS A 1 109 ? 8.473 -34.588 -17.900 1.00 60.84 109 LYS A N 1
ATOM 847 C CA . LYS A 1 109 ? 8.125 -35.709 -18.801 1.00 60.84 109 LYS A CA 1
ATOM 848 C C . LYS A 1 109 ? 9.268 -36.151 -19.722 1.00 60.84 109 LYS A C 1
ATOM 850 O O . LYS A 1 109 ? 9.127 -37.157 -20.404 1.00 60.84 109 LYS A O 1
ATOM 855 N N . ALA A 1 110 ? 10.365 -35.399 -19.777 1.00 60.81 110 ALA A N 1
ATOM 856 C CA . ALA A 1 110 ? 11.480 -35.639 -20.695 1.00 60.81 110 ALA A CA 1
ATOM 857 C C . ALA A 1 110 ? 12.583 -36.540 -20.100 1.00 60.81 110 ALA A C 1
ATOM 859 O O . ALA A 1 110 ? 13.749 -36.393 -20.467 1.00 60.81 110 ALA A O 1
ATOM 860 N N . LYS A 1 111 ? 12.239 -37.433 -19.164 1.00 50.06 111 LYS A N 1
ATOM 861 C CA . LYS A 1 111 ? 13.184 -38.346 -18.513 1.00 50.06 111 LYS A CA 1
ATOM 862 C C . LYS A 1 111 ? 12.741 -39.792 -18.650 1.00 50.06 111 LYS A C 1
ATOM 864 O O . LYS A 1 111 ? 11.526 -40.031 -18.479 1.00 50.06 111 LYS A O 1
#

Secondary structure (DSSP, 8-state):
-PPPPPP--S---TTS---HHHHHH-SPPPPHHHHHHHHHSSGGGHHHHHHHHHHHHHHHHHHHHHHHH-TT---SGGGGG-SS---HHHHHHHHHHHHHHHHHHHHTT--

Radius of gyration: 32.44 Å; chains: 1; bounding box: 52×77×83 Å

Organism: NCBI:txid215587

pLDDT: mean 75.96, std 13.27, range [45.22, 97.25]

InterPro domains:
  IPR010530 NADH-ubiquinone reductase complex 1 MLRQ subunit [PF06522] (42-93)